Protein AF-A0A5B6VWH7-F1 (afdb_monomer)

Secondary structure (DSSP, 8-state):
-PPPTT------TTSTHHHHTTSS------EEEEEE-PPSP-GGG--EEEEEEETTTTEEEEEEESS--HHHHHTT-

pLDDT: mean 76.88, std 17.47, range [44.75, 96.38]

InterPro domains:
  IPR036397 Ribonuclease H superfamily [G3DSA:3.30.420.10] (23-76)

Organism: NCBI:txid47621

Radius of gyration: 25.89 Å; Cα contacts (8 Å, |Δi|>4): 82; chains: 1; bounding box: 60×23×64 Å

Mean predicted aligned error: 14.71 Å

Nearest PDB structures (foldseek):
  7ku7-assembly1_F  TM=7.787E-01  e=1.838E-01  Rous sarcoma virus (strain Schmidt-Ruppin A)
  7jn3-assembly1_E  TM=7.902E-01  e=3.077E-01  Rous sarcoma virus (strain Schmidt-Ruppin A)
  4fw2-assembly1_B  TM=7.817E-01  e=3.734E-01  Rous sarcoma virus - Prague C
  1asu-assembly1_A-2  TM=7.999E-01  e=1.047E+00  Avian sarcoma virus

Sequence (77 aa):
MWRPPGEKIVGTEDSQVGVLLANRTEISSQRGIHILGPFPIATAQKKFIVVAMDYFTKWIEAEALATITERQIESFV

Foldseek 3Di:
DDDDPDDDDPDDPPDCPVVVVVVPDPPPFPKDKDKDDQDPQDPPQFRMKIWIAGPVVRDIDIDTDNDDDPVVVVVVD

Solvent-accessible surface area (backbone atoms only — not comparable to full-atom values): 5078 Å² total; per-residue (Å²): 138,88,79,78,94,80,78,80,83,85,85,67,100,78,56,63,64,65,55,62,63,61,65,57,72,86,71,72,80,53,64,48,79,46,79,46,72,84,49,81,74,43,81,88,55,22,24,32,37,41,34,43,36,34,68,80,80,67,45,74,49,76,49,75,31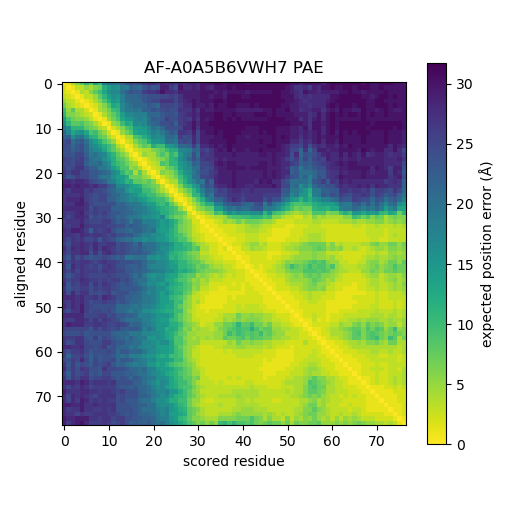,60,68,93,45,70,70,62,54,60,73,71,108

Structure (mmCIF, N/CA/C/O backbone):
data_AF-A0A5B6VWH7-F1
#
_entry.id   AF-A0A5B6VWH7-F1
#
loop_
_atom_site.group_PDB
_atom_site.id
_atom_site.type_symbol
_atom_site.label_atom_id
_atom_site.label_alt_id
_atom_site.label_comp_id
_atom_site.label_asym_id
_atom_site.label_entity_id
_atom_site.label_seq_id
_atom_site.pdbx_PDB_ins_code
_atom_site.Cartn_x
_atom_site.Cartn_y
_atom_site.Cartn_z
_atom_site.occupancy
_atom_site.B_iso_or_equiv
_atom_site.auth_seq_id
_atom_site.auth_comp_id
_atom_site.auth_asym_id
_atom_site.auth_atom_id
_atom_site.pdbx_PDB_model_num
ATOM 1 N N . MET A 1 1 ? 46.414 2.778 -47.144 1.00 44.75 1 MET A N 1
ATOM 2 C CA . MET A 1 1 ? 45.838 2.433 -48.462 1.00 44.75 1 MET A CA 1
ATOM 3 C C . MET A 1 1 ? 44.324 2.544 -48.329 1.00 44.75 1 MET A C 1
ATOM 5 O O . MET A 1 1 ? 43.760 1.804 -47.537 1.00 44.75 1 MET A O 1
ATOM 9 N N . TRP A 1 2 ? 43.693 3.543 -48.949 1.00 46.88 2 TRP A N 1
ATOM 10 C CA . TRP A 1 2 ? 42.262 3.845 -48.770 1.00 46.88 2 TRP A CA 1
ATOM 11 C C . TRP A 1 2 ? 41.426 3.102 -49.825 1.00 46.88 2 TRP A C 1
ATOM 13 O O . TRP A 1 2 ? 41.785 3.142 -51.001 1.00 46.88 2 TRP A O 1
ATOM 23 N N . ARG A 1 3 ? 40.351 2.410 -49.414 1.00 61.53 3 ARG A N 1
ATOM 24 C CA . ARG A 1 3 ? 39.369 1.796 -50.328 1.00 61.53 3 ARG A CA 1
ATOM 25 C C . ARG A 1 3 ? 38.146 2.715 -50.488 1.00 61.53 3 ARG A C 1
ATOM 27 O O . ARG A 1 3 ? 37.702 3.269 -49.481 1.00 61.53 3 ARG A O 1
ATOM 34 N N . PRO A 1 4 ? 37.594 2.867 -51.706 1.00 55.59 4 PRO A N 1
ATOM 35 C CA . PRO A 1 4 ? 36.439 3.722 -51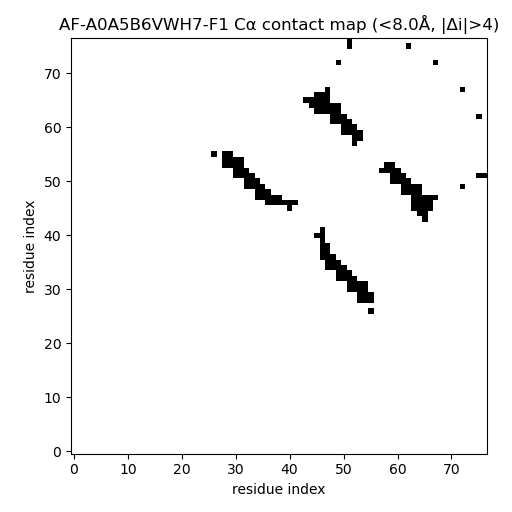.949 1.00 55.59 4 PRO A CA 1
ATOM 36 C C . PRO A 1 4 ? 35.123 3.126 -51.404 1.00 55.59 4 PRO A C 1
ATOM 38 O O . PRO A 1 4 ? 34.999 1.904 -51.285 1.00 55.59 4 PRO A O 1
ATOM 41 N N . PRO A 1 5 ? 34.115 3.962 -51.086 1.00 48.44 5 PRO A N 1
ATOM 42 C CA . PRO A 1 5 ? 32.841 3.512 -50.524 1.00 48.44 5 PRO A CA 1
ATOM 43 C C . PRO A 1 5 ? 31.988 2.777 -51.571 1.00 48.44 5 PRO A C 1
ATOM 45 O O . PRO A 1 5 ? 31.658 3.349 -52.607 1.00 48.44 5 PRO A O 1
ATOM 48 N N . GLY A 1 6 ? 31.605 1.526 -51.292 1.00 61.22 6 GLY A N 1
ATOM 49 C CA . GLY A 1 6 ? 30.646 0.757 -52.106 1.00 61.22 6 GLY A CA 1
ATOM 50 C C . GLY A 1 6 ? 30.933 -0.742 -52.241 1.00 61.22 6 GLY A C 1
ATOM 51 O O . GLY A 1 6 ? 30.066 -1.492 -52.683 1.00 61.22 6 GLY A O 1
ATOM 52 N N . GLU A 1 7 ? 32.114 -1.211 -51.840 1.00 57.84 7 GLU A N 1
ATOM 53 C CA . GLU A 1 7 ? 32.474 -2.627 -51.935 1.00 57.84 7 GLU A CA 1
ATOM 54 C C . GLU A 1 7 ? 31.854 -3.422 -50.770 1.00 57.84 7 GLU A C 1
ATOM 56 O O . GLU A 1 7 ? 32.276 -3.301 -49.618 1.00 57.84 7 GLU A O 1
ATOM 61 N N . LYS A 1 8 ? 30.819 -4.227 -51.047 1.00 60.19 8 LYS A N 1
ATOM 62 C CA . LYS A 1 8 ? 30.298 -5.189 -50.068 1.00 60.19 8 LYS A CA 1
ATOM 63 C C . LYS A 1 8 ? 31.209 -6.410 -50.034 1.00 60.19 8 LYS A C 1
ATOM 65 O O . LYS A 1 8 ? 31.205 -7.221 -50.956 1.00 60.19 8 LYS A O 1
ATOM 70 N N . ILE A 1 9 ? 31.949 -6.550 -48.941 1.00 55.34 9 ILE A N 1
ATOM 71 C CA . ILE A 1 9 ? 32.623 -7.795 -48.579 1.00 55.34 9 ILE A CA 1
ATOM 72 C C . ILE A 1 9 ? 31.556 -8.825 -48.197 1.00 55.34 9 ILE A C 1
ATOM 74 O O . ILE A 1 9 ? 30.920 -8.737 -47.150 1.00 55.34 9 ILE A O 1
ATOM 78 N N . VAL A 1 10 ? 31.326 -9.775 -49.101 1.00 64.25 10 VAL A N 1
ATOM 79 C CA . VAL A 1 10 ? 30.621 -11.023 -48.809 1.00 64.25 10 VAL A CA 1
ATOM 80 C C . VAL A 1 10 ? 31.503 -11.846 -47.873 1.00 64.25 10 VAL A C 1
ATOM 82 O O . VAL A 1 10 ? 32.651 -12.133 -48.204 1.00 64.25 10 VAL A O 1
ATOM 85 N N . GLY A 1 11 ? 30.951 -12.226 -46.720 1.00 54.44 11 GLY A N 1
ATOM 86 C CA . GLY A 1 11 ? 31.536 -13.235 -45.838 1.00 54.44 11 GLY A CA 1
ATOM 87 C C . GLY A 1 11 ? 31.764 -12.765 -44.407 1.00 54.44 11 GLY A C 1
ATOM 88 O O . GLY A 1 11 ? 32.869 -12.369 -44.055 1.00 54.44 11 GLY A O 1
ATOM 89 N N . THR A 1 12 ? 30.725 -12.846 -43.576 1.00 46.28 12 THR A N 1
ATOM 90 C CA . THR A 1 12 ? 30.749 -13.499 -42.250 1.00 46.28 12 THR A CA 1
ATOM 91 C C . THR A 1 12 ? 29.344 -13.413 -41.662 1.00 46.28 12 THR A C 1
ATOM 93 O O . THR A 1 12 ? 28.901 -12.365 -41.189 1.00 46.28 12 THR A O 1
ATOM 96 N N . GLU A 1 13 ? 28.635 -14.538 -41.700 1.00 54.50 13 GLU A N 1
ATOM 97 C CA . GLU A 1 13 ? 27.321 -14.741 -41.077 1.00 54.50 13 GLU A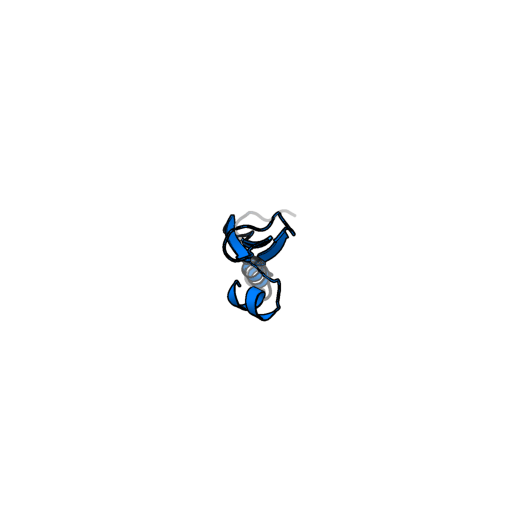 CA 1
ATOM 98 C C . GLU A 1 13 ? 27.381 -14.787 -39.533 1.00 54.50 13 GLU A C 1
ATOM 100 O O . GLU A 1 13 ? 26.456 -15.268 -38.900 1.00 54.50 13 GLU A O 1
ATOM 105 N N . ASP A 1 14 ? 28.419 -14.209 -38.920 1.00 54.94 14 ASP A N 1
ATOM 106 C CA . ASP A 1 14 ? 28.613 -14.100 -37.464 1.00 54.94 14 ASP A CA 1
ATOM 107 C C . ASP A 1 14 ? 28.842 -12.644 -37.026 1.00 54.94 14 ASP A C 1
ATOM 109 O O . ASP A 1 14 ? 29.501 -12.340 -36.029 1.00 54.94 14 ASP A O 1
ATOM 113 N N . SER A 1 15 ? 28.338 -11.686 -37.801 1.00 48.84 15 SER A N 1
ATOM 114 C CA . SER A 1 15 ? 28.419 -10.282 -37.421 1.00 48.84 15 SER A CA 1
ATOM 115 C C . SER A 1 15 ? 27.302 -9.947 -36.438 1.00 48.84 15 SER A C 1
ATOM 117 O O . SER A 1 15 ? 26.153 -10.361 -36.567 1.00 48.84 15 SER A O 1
ATOM 119 N N . GLN A 1 16 ? 27.665 -9.151 -35.440 1.00 55.34 16 GLN A N 1
ATOM 120 C CA . GLN A 1 16 ? 26.877 -8.724 -34.286 1.00 55.34 16 GLN A CA 1
ATOM 121 C C . GLN A 1 16 ? 25.509 -8.100 -34.612 1.00 55.34 16 GLN A C 1
ATOM 123 O O . GLN A 1 16 ? 24.802 -7.723 -33.696 1.00 55.34 16 GLN A O 1
ATOM 128 N N . VAL A 1 17 ? 25.081 -8.007 -35.871 1.00 54.41 17 VAL A N 1
ATOM 129 C CA . VAL A 1 17 ? 23.726 -7.612 -36.280 1.00 54.41 17 VAL A CA 1
ATOM 130 C C . VAL A 1 17 ? 22.625 -8.463 -35.630 1.00 54.41 17 VAL A C 1
ATOM 132 O O . VAL A 1 17 ? 21.580 -7.915 -35.286 1.00 54.41 17 VAL A O 1
ATOM 135 N N . GLY A 1 18 ? 22.874 -9.750 -35.348 1.00 47.78 18 GLY A N 1
ATOM 136 C CA . GLY A 1 18 ? 21.970 -10.581 -34.534 1.00 47.78 18 GLY A CA 1
ATOM 137 C C . GLY A 1 18 ? 21.922 -10.170 -33.054 1.00 47.78 18 GLY A C 1
ATOM 138 O O . GLY A 1 18 ? 20.858 -10.177 -32.443 1.00 47.78 18 GLY A O 1
ATOM 139 N N . VAL A 1 19 ? 23.053 -9.721 -32.501 1.00 56.09 19 VAL A N 1
ATOM 140 C CA . VAL A 1 19 ? 23.179 -9.215 -31.121 1.00 56.09 19 VAL A CA 1
ATOM 141 C C . VAL A 1 19 ? 22.644 -7.776 -30.998 1.00 56.09 19 VAL A C 1
ATOM 143 O O . VAL A 1 19 ? 22.009 -7.431 -30.008 1.00 56.09 19 VAL A O 1
ATOM 146 N N . LEU A 1 20 ? 22.801 -6.946 -32.033 1.00 59.88 20 LEU A N 1
ATOM 147 C CA . LEU A 1 20 ? 22.303 -5.568 -32.106 1.00 59.88 20 LEU A CA 1
ATOM 148 C C . LEU A 1 20 ? 20.772 -5.521 -32.221 1.00 59.88 20 LEU A C 1
ATOM 150 O O . LEU A 1 20 ? 20.151 -4.624 -31.659 1.00 59.88 20 LEU A O 1
ATOM 154 N N . LEU A 1 21 ? 20.152 -6.506 -32.888 1.00 59.47 21 LEU A N 1
ATOM 155 C CA . LEU A 1 21 ? 18.695 -6.702 -32.870 1.00 59.47 21 LEU A CA 1
ATOM 156 C C . LEU A 1 21 ? 18.191 -7.386 -31.590 1.00 59.47 21 LEU A C 1
ATOM 158 O O . LEU A 1 21 ? 16.989 -7.320 -31.323 1.00 59.47 21 LEU A O 1
ATOM 162 N N . ALA A 1 22 ? 19.073 -8.050 -30.835 1.00 54.09 22 ALA A N 1
ATOM 163 C CA . ALA A 1 22 ? 18.775 -8.678 -29.547 1.00 54.09 22 ALA A CA 1
ATOM 164 C C . ALA A 1 22 ? 18.933 -7.717 -28.358 1.00 54.09 22 ALA A C 1
ATOM 166 O O . ALA A 1 22 ? 18.320 -7.949 -27.325 1.00 54.09 22 ALA A O 1
ATOM 167 N N . ASN A 1 23 ? 19.601 -6.569 -28.532 1.00 53.25 23 ASN A N 1
ATOM 168 C CA . ASN A 1 23 ? 19.439 -5.409 -27.647 1.00 53.25 23 ASN A CA 1
ATOM 169 C C . ASN A 1 23 ? 18.144 -4.629 -27.961 1.00 53.25 23 ASN A C 1
ATOM 171 O O . ASN A 1 23 ? 18.059 -3.408 -27.806 1.00 53.25 23 ASN A O 1
ATOM 175 N N . ARG A 1 24 ? 17.125 -5.336 -28.468 1.00 55.34 24 ARG A N 1
ATOM 176 C CA . ARG A 1 24 ? 15.756 -4.844 -28.546 1.00 55.34 24 ARG A CA 1
ATOM 177 C C . ARG A 1 24 ? 15.315 -4.627 -27.112 1.00 55.34 24 ARG A C 1
ATOM 179 O O . ARG A 1 24 ? 14.897 -5.577 -26.467 1.00 55.34 24 ARG A O 1
ATOM 186 N N . THR A 1 25 ? 15.424 -3.383 -26.649 1.00 56.41 25 THR A N 1
ATOM 187 C CA . THR A 1 25 ? 14.645 -2.844 -25.532 1.00 56.41 25 THR A CA 1
ATOM 188 C C . THR A 1 25 ? 14.455 -3.867 -24.412 1.00 56.41 25 THR A C 1
ATOM 190 O O . THR A 1 25 ? 13.388 -4.472 -24.301 1.00 56.41 25 THR A O 1
ATOM 193 N N . GLU A 1 26 ? 15.471 -4.048 -23.564 1.00 60.06 26 GLU A N 1
ATOM 194 C CA . GLU A 1 26 ? 15.229 -4.510 -22.198 1.00 60.06 26 GLU A CA 1
ATOM 195 C C . GLU A 1 26 ? 14.348 -3.461 -21.510 1.00 60.06 26 GLU A C 1
ATOM 197 O O . GLU A 1 26 ? 14.808 -2.589 -20.773 1.00 60.06 26 GLU A O 1
ATOM 202 N N . ILE A 1 27 ? 13.047 -3.497 -21.785 1.00 59.56 27 ILE A N 1
ATOM 203 C CA . ILE A 1 27 ? 12.068 -2.785 -20.984 1.00 59.56 27 ILE A CA 1
ATOM 204 C C . ILE A 1 27 ? 11.892 -3.641 -19.740 1.00 59.56 27 ILE A C 1
ATOM 206 O O . ILE A 1 27 ? 10.946 -4.418 -19.615 1.00 59.56 27 ILE A O 1
ATOM 210 N N . SER A 1 28 ? 12.871 -3.561 -18.840 1.00 62.84 28 SER A N 1
ATOM 211 C CA . SER A 1 28 ? 12.700 -4.083 -17.495 1.00 62.84 28 SER A CA 1
ATOM 212 C C . SER A 1 28 ? 11.456 -3.404 -16.919 1.00 62.84 28 SER A C 1
ATOM 214 O O . SER A 1 28 ? 11.394 -2.181 -16.784 1.00 62.84 28 SER A O 1
ATOM 216 N N . SER A 1 29 ? 10.408 -4.190 -16.670 1.00 63.47 29 SER A N 1
ATOM 217 C CA . SER A 1 29 ? 9.198 -3.701 -16.013 1.00 63.47 29 SER A CA 1
ATOM 218 C C . SER A 1 29 ? 9.540 -3.463 -14.550 1.00 63.47 29 SER A C 1
ATOM 220 O O . SER A 1 29 ? 9.330 -4.318 -13.695 1.00 63.47 29 SER A O 1
ATOM 222 N N . GLN A 1 30 ? 10.140 -2.309 -14.266 1.00 72.88 30 GLN A N 1
ATOM 223 C CA . GLN A 1 30 ? 10.265 -1.817 -12.907 1.00 72.88 30 GLN A CA 1
ATOM 224 C C . GLN A 1 30 ? 8.845 -1.491 -12.444 1.00 72.88 30 GLN A C 1
ATOM 226 O O . GLN A 1 30 ? 8.238 -0.506 -12.867 1.00 72.88 30 GLN A O 1
ATOM 231 N N . ARG A 1 31 ? 8.290 -2.372 -11.617 1.00 79.31 31 ARG A N 1
ATOM 232 C CA . ARG A 1 31 ? 7.057 -2.145 -10.868 1.00 79.31 31 ARG A CA 1
ATOM 233 C C . ARG A 1 31 ? 7.408 -2.085 -9.392 1.00 79.31 31 ARG A C 1
ATOM 235 O O . ARG A 1 31 ? 8.231 -2.868 -8.923 1.00 79.31 31 ARG A O 1
ATOM 242 N N . GLY A 1 32 ? 6.832 -1.126 -8.680 1.00 88.25 32 GLY A N 1
ATOM 243 C CA . GLY A 1 32 ? 7.051 -0.940 -7.248 1.00 88.25 32 GLY A CA 1
ATOM 244 C C . GLY A 1 32 ? 5.730 -0.914 -6.497 1.00 88.25 32 GLY A C 1
ATOM 245 O O . GLY A 1 32 ? 4.770 -0.315 -6.974 1.00 88.25 32 GLY A O 1
ATOM 246 N N . ILE A 1 33 ? 5.700 -1.536 -5.319 1.00 91.81 33 ILE A N 1
ATOM 247 C CA . ILE A 1 33 ? 4.592 -1.423 -4.368 1.00 91.81 33 ILE A CA 1
ATOM 248 C C . ILE A 1 33 ? 5.094 -0.622 -3.175 1.00 91.81 33 ILE A C 1
ATOM 250 O O . ILE A 1 33 ? 6.159 -0.912 -2.627 1.00 91.81 33 ILE A O 1
ATOM 254 N N . HIS A 1 34 ? 4.333 0.383 -2.767 1.00 92.06 34 HIS A N 1
ATOM 255 C CA . HIS A 1 34 ? 4.637 1.208 -1.611 1.00 92.06 34 HIS A CA 1
ATOM 256 C C . HIS A 1 34 ? 3.474 1.194 -0.623 1.00 92.06 34 HIS A C 1
ATOM 258 O O . HIS A 1 34 ? 2.316 1.231 -1.026 1.00 92.06 34 HIS A O 1
ATOM 264 N N . ILE A 1 35 ? 3.779 1.146 0.673 1.00 94.12 35 ILE A N 1
ATOM 265 C CA . ILE A 1 35 ? 2.776 1.134 1.738 1.00 94.12 35 ILE A CA 1
ATOM 266 C C . ILE A 1 35 ? 2.984 2.360 2.618 1.00 94.12 35 ILE A C 1
ATOM 268 O O . ILE A 1 35 ? 4.080 2.597 3.122 1.00 94.12 35 ILE A O 1
ATOM 272 N N . LEU A 1 36 ? 1.912 3.120 2.815 1.00 94.62 36 LEU A N 1
ATOM 273 C CA . LEU A 1 36 ? 1.879 4.338 3.611 1.00 94.62 36 LEU A CA 1
ATOM 274 C C . LEU A 1 36 ? 0.971 4.152 4.830 1.00 94.62 36 LEU A C 1
ATOM 276 O O . LEU A 1 36 ? -0.108 3.563 4.731 1.00 94.62 36 LEU A O 1
ATOM 280 N N . GLY A 1 37 ? 1.368 4.726 5.963 1.00 89.81 37 GLY A N 1
ATOM 281 C CA . GLY A 1 37 ? 0.589 4.709 7.205 1.00 89.81 37 GLY A CA 1
ATOM 282 C C . GLY A 1 37 ? 1.152 3.760 8.268 1.00 89.81 37 GLY A C 1
ATOM 283 O O . GLY A 1 37 ? 2.078 2.994 7.996 1.00 89.81 37 GLY A O 1
ATOM 284 N N . PRO A 1 38 ? 0.625 3.825 9.504 1.00 88.62 38 PRO A N 1
ATOM 285 C CA . PRO A 1 38 ? -0.793 4.040 9.799 1.00 88.62 38 PRO A CA 1
ATOM 286 C C . PRO A 1 38 ? -1.221 5.512 9.923 1.00 88.62 38 PRO A C 1
ATOM 288 O O . PRO A 1 38 ? -0.582 6.312 10.598 1.00 88.62 38 PRO A O 1
ATOM 291 N N . PHE A 1 39 ? -2.351 5.843 9.307 1.00 94.62 39 PHE A N 1
ATOM 292 C CA . P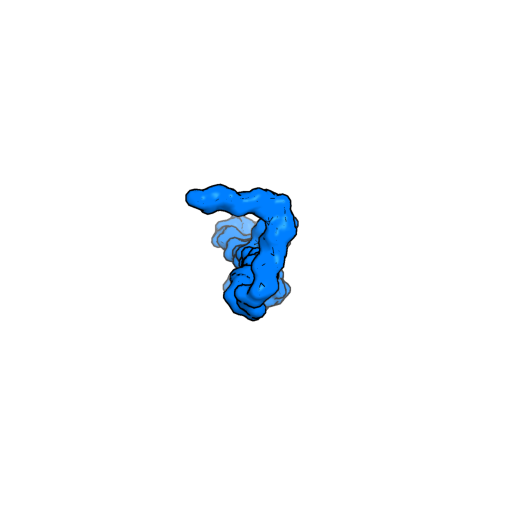HE A 1 39 ? -3.046 7.128 9.402 1.00 94.62 39 PHE A CA 1
ATOM 293 C C . PHE A 1 39 ? -4.135 7.095 10.491 1.00 94.62 39 PHE A C 1
ATOM 295 O O . PHE A 1 39 ? -4.504 6.009 10.956 1.00 94.62 39 PHE A O 1
ATOM 302 N N . PRO A 1 40 ? -4.690 8.254 10.905 1.00 96.38 40 PRO A N 1
ATOM 303 C CA . PRO A 1 40 ? -5.930 8.280 11.672 1.00 96.38 40 PRO A CA 1
ATOM 304 C C . PRO A 1 40 ? -6.999 7.413 11.002 1.00 96.38 40 PRO A C 1
ATOM 306 O O . PRO A 1 40 ? -7.129 7.405 9.778 1.00 96.38 40 PRO A O 1
ATOM 309 N N . ILE A 1 41 ? -7.737 6.659 11.814 1.00 93.94 41 ILE A N 1
ATOM 310 C CA . ILE A 1 41 ? -8.690 5.667 11.322 1.00 93.94 41 ILE A CA 1
ATOM 311 C C . ILE A 1 41 ? -9.792 6.355 10.512 1.00 93.94 41 ILE A C 1
ATOM 313 O O . ILE A 1 41 ? -10.518 7.204 11.029 1.00 93.94 41 ILE A O 1
ATOM 317 N N . ALA A 1 42 ? -9.928 5.943 9.254 1.00 90.88 42 ALA A N 1
ATOM 318 C CA . ALA A 1 42 ? -11.020 6.330 8.379 1.00 90.88 42 ALA A CA 1
ATOM 319 C C . ALA A 1 42 ? -12.169 5.309 8.443 1.00 90.88 42 ALA A C 1
ATOM 321 O O . ALA A 1 42 ? -12.157 4.336 9.209 1.00 90.88 42 ALA A O 1
ATOM 322 N N . THR A 1 43 ? -13.184 5.520 7.606 1.00 93.06 43 THR A N 1
ATOM 323 C CA . THR A 1 43 ? -14.317 4.605 7.447 1.00 93.06 43 THR A CA 1
ATOM 324 C C . THR A 1 43 ? -13.850 3.162 7.238 1.00 93.06 43 THR A C 1
ATOM 326 O O . THR A 1 43 ? -12.873 2.901 6.536 1.00 93.06 43 THR A O 1
ATOM 329 N N . ALA A 1 44 ? -14.567 2.214 7.850 1.00 92.50 44 ALA A N 1
ATOM 330 C CA . ALA A 1 44 ? -14.262 0.782 7.792 1.00 92.50 44 ALA A CA 1
ATOM 331 C C . ALA A 1 44 ? -12.864 0.407 8.325 1.00 92.50 44 ALA A C 1
ATOM 333 O O . ALA A 1 44 ? -12.264 -0.558 7.864 1.00 92.50 44 ALA A O 1
ATOM 334 N N . GLN A 1 45 ? -12.351 1.159 9.308 1.00 95.00 45 GLN A N 1
ATOM 335 C CA . GLN A 1 45 ? -11.061 0.900 9.962 1.00 95.00 45 GLN A CA 1
ATOM 336 C C . GLN A 1 45 ? -9.841 1.060 9.039 1.00 95.00 45 GLN A C 1
ATOM 338 O O . GLN A 1 45 ? -8.729 0.672 9.403 1.00 95.00 45 GLN A O 1
ATOM 343 N N . LYS A 1 46 ? -10.030 1.644 7.847 1.00 94.12 46 LYS A N 1
ATOM 344 C CA . LYS A 1 46 ? -8.960 1.862 6.873 1.00 94.12 46 LYS A CA 1
ATOM 345 C C . LYS A 1 46 ? -7.966 2.884 7.412 1.00 94.12 46 LYS A C 1
ATOM 347 O O . LYS A 1 46 ? -8.347 3.986 7.796 1.00 94.12 46 LYS A O 1
ATOM 352 N N . LYS A 1 47 ? -6.693 2.497 7.458 1.00 96.12 47 LYS A N 1
ATOM 353 C CA . LYS A 1 47 ? -5.603 3.314 8.015 1.00 96.12 47 LYS A CA 1
ATOM 354 C C . LYS A 1 47 ? -4.288 3.180 7.255 1.00 96.12 47 LYS A C 1
ATOM 356 O O . LYS A 1 47 ? -3.323 3.847 7.607 1.00 96.12 47 LYS A O 1
ATOM 361 N N . PHE A 1 48 ? -4.237 2.337 6.232 1.00 94.94 48 PHE A N 1
ATOM 362 C CA . PHE A 1 48 ? -3.084 2.182 5.355 1.00 94.94 48 PHE A CA 1
ATOM 363 C C . PHE A 1 48 ? -3.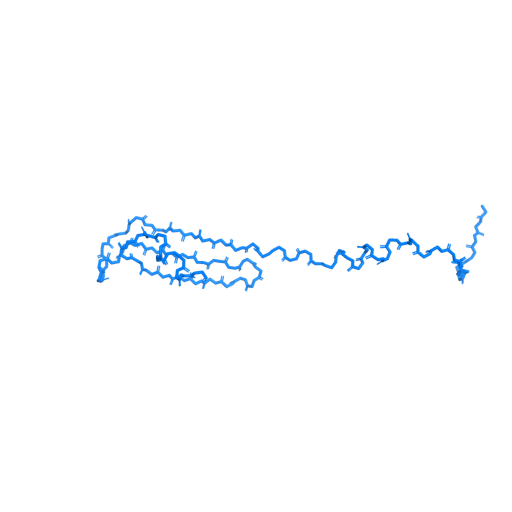479 2.510 3.926 1.00 94.94 48 PHE A C 1
ATOM 365 O O . PHE A 1 48 ? -4.643 2.357 3.563 1.00 94.94 48 PHE A O 1
ATOM 372 N N . ILE A 1 49 ? -2.509 2.929 3.122 1.00 94.94 49 ILE A N 1
ATOM 373 C CA . ILE A 1 49 ? -2.660 3.084 1.676 1.00 94.94 49 ILE A CA 1
ATOM 374 C C . ILE A 1 49 ? -1.571 2.242 1.017 1.00 94.94 49 ILE A C 1
ATOM 376 O O . ILE A 1 49 ? -0.400 2.392 1.359 1.00 94.94 49 ILE A O 1
ATOM 380 N N . VAL A 1 50 ? -1.952 1.365 0.097 1.00 94.56 50 VAL A N 1
ATOM 381 C CA . VAL A 1 50 ? -1.033 0.619 -0.768 1.00 94.56 50 VAL A CA 1
ATOM 382 C C . VAL A 1 50 ? -1.046 1.281 -2.133 1.00 94.56 50 VAL A C 1
ATOM 384 O O . VAL A 1 50 ? -2.110 1.651 -2.615 1.00 94.56 50 VAL A O 1
ATOM 387 N N . VAL A 1 51 ? 0.126 1.467 -2.728 1.00 92.75 51 VAL A N 1
ATOM 388 C CA . VAL A 1 51 ? 0.307 2.142 -4.011 1.00 92.75 51 VAL A CA 1
ATOM 389 C C . VAL A 1 51 ? 1.121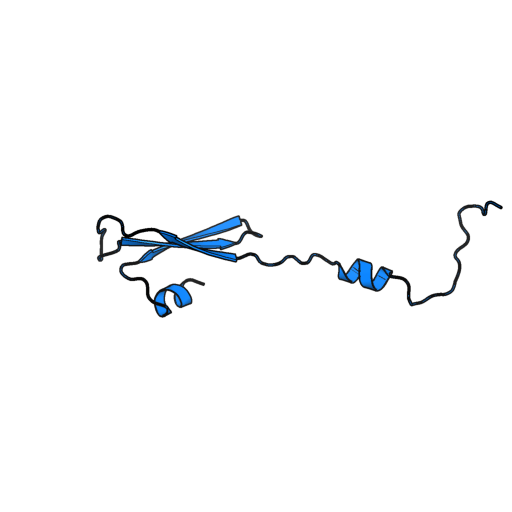 1.246 -4.936 1.00 92.75 51 VAL A C 1
ATOM 391 O O . VAL A 1 51 ? 2.246 0.893 -4.589 1.00 92.75 51 VAL A O 1
ATOM 394 N N . ALA A 1 52 ? 0.582 0.901 -6.103 1.00 91.50 52 ALA A N 1
ATOM 395 C CA . ALA A 1 52 ? 1.300 0.222 -7.177 1.00 91.50 52 ALA A CA 1
ATOM 396 C C . ALA A 1 52 ? 1.717 1.258 -8.214 1.00 91.50 52 ALA A C 1
ATOM 398 O O . ALA A 1 52 ? 0.906 2.063 -8.668 1.00 91.50 52 ALA A O 1
ATOM 399 N N . MET A 1 53 ? 2.993 1.237 -8.582 1.00 90.44 53 MET A N 1
ATOM 400 C CA . MET A 1 53 ? 3.558 2.120 -9.591 1.00 90.44 53 MET A CA 1
ATOM 401 C C . MET A 1 53 ? 4.175 1.292 -10.705 1.00 90.44 53 MET A C 1
ATOM 403 O O . MET A 1 53 ? 5.080 0.489 -10.470 1.00 90.44 53 MET A O 1
ATOM 407 N N . ASP A 1 54 ? 3.721 1.537 -11.926 1.00 87.50 54 ASP A N 1
ATOM 408 C CA . ASP A 1 54 ? 4.352 1.034 -13.134 1.00 87.50 54 ASP A CA 1
ATOM 409 C C . ASP A 1 54 ? 5.245 2.135 -13.707 1.00 87.50 54 ASP A C 1
ATOM 411 O O . ASP A 1 54 ? 4.764 3.148 -14.219 1.00 87.50 54 ASP A O 1
ATOM 415 N N . TYR A 1 55 ? 6.566 1.977 -13.593 1.00 77.06 55 TYR A N 1
ATOM 416 C CA . TYR A 1 55 ? 7.500 3.005 -14.051 1.00 77.06 55 TYR A CA 1
ATOM 417 C C . TYR A 1 55 ? 7.567 3.114 -15.572 1.00 77.06 55 TYR A C 1
ATOM 419 O O . TYR A 1 55 ? 8.002 4.161 -16.063 1.00 77.06 55 TYR A O 1
ATOM 427 N N . PHE A 1 56 ? 7.159 2.077 -16.306 1.00 77.00 56 PHE A N 1
ATOM 428 C CA . PHE A 1 56 ? 7.177 2.088 -17.760 1.00 77.00 56 PHE A CA 1
ATOM 429 C C . PHE A 1 56 ? 5.975 2.850 -18.306 1.00 77.00 56 PHE A C 1
ATOM 431 O O . PHE A 1 56 ? 6.130 3.778 -19.098 1.00 77.00 56 PHE A O 1
ATOM 438 N N . THR A 1 57 ? 4.782 2.518 -17.823 1.00 84.81 57 THR A N 1
ATOM 439 C CA . THR A 1 57 ? 3.551 3.180 -18.265 1.00 84.81 57 THR 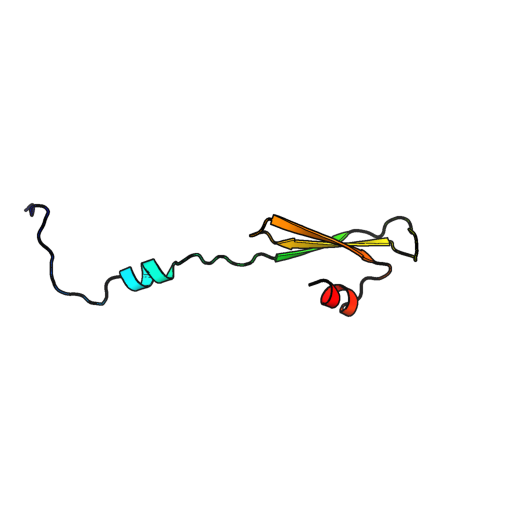A CA 1
ATOM 440 C C . THR A 1 57 ? 3.227 4.442 -17.468 1.00 84.81 57 THR A C 1
ATOM 442 O O . THR A 1 57 ? 2.287 5.152 -17.811 1.00 84.81 57 THR A O 1
ATOM 445 N N . LYS A 1 58 ? 3.981 4.714 -16.393 1.00 83.94 58 LYS A N 1
ATOM 446 C CA . LYS A 1 58 ? 3.717 5.776 -15.406 1.00 83.94 58 LYS A CA 1
ATOM 447 C C . LYS A 1 58 ? 2.321 5.676 -14.775 1.00 83.94 58 LYS A C 1
ATOM 449 O O . LYS A 1 58 ? 1.789 6.682 -14.311 1.00 83.94 58 LYS A O 1
ATOM 454 N N . TRP A 1 59 ? 1.742 4.472 -14.742 1.00 90.94 59 TRP A N 1
ATOM 455 C CA . TRP A 1 59 ? 0.452 4.230 -14.092 1.00 90.94 59 TRP A CA 1
ATOM 456 C C . TRP A 1 59 ? 0.636 4.099 -12.582 1.00 90.94 59 TRP A C 1
ATOM 458 O O . TRP A 1 59 ? 1.614 3.511 -12.118 1.00 90.94 59 TRP A O 1
ATOM 468 N N . ILE A 1 60 ? -0.310 4.667 -11.835 1.00 90.69 60 ILE A N 1
ATOM 469 C CA . ILE A 1 60 ? -0.364 4.612 -10.376 1.00 90.69 60 ILE A CA 1
ATOM 470 C C . ILE A 1 60 ? -1.754 4.125 -9.983 1.00 90.69 60 ILE A C 1
ATOM 472 O O . ILE A 1 60 ? -2.751 4.720 -10.390 1.00 90.69 60 ILE A O 1
ATOM 476 N N . GLU A 1 61 ? -1.808 3.078 -9.172 1.00 92.12 61 GLU A N 1
ATOM 477 C CA . GLU A 1 61 ? -3.026 2.596 -8.526 1.00 92.12 61 GLU A CA 1
ATOM 478 C C . GLU A 1 61 ? -2.849 2.682 -7.012 1.00 92.12 61 GLU A C 1
ATOM 480 O O . GLU A 1 61 ? -1.743 2.474 -6.513 1.00 92.12 61 GLU A O 1
ATOM 485 N N . ALA A 1 62 ? -3.901 3.045 -6.275 1.00 93.38 62 ALA A N 1
ATOM 486 C CA . ALA A 1 62 ? -3.834 3.184 -4.826 1.00 93.38 62 ALA A CA 1
ATOM 487 C C . ALA A 1 62 ? -5.105 2.669 -4.145 1.00 93.38 62 ALA A C 1
ATOM 489 O O . ALA A 1 62 ? -6.209 3.088 -4.490 1.00 93.38 62 ALA A O 1
ATOM 490 N N . GLU A 1 63 ? -4.944 1.825 -3.125 1.00 94.25 63 GLU A N 1
ATOM 491 C CA . GLU A 1 63 ? -6.046 1.285 -2.330 1.00 94.25 63 GLU A CA 1
ATOM 492 C C . GLU A 1 63 ? -5.847 1.548 -0.833 1.00 94.25 63 GLU A C 1
ATOM 494 O O . GLU A 1 63 ? -4.760 1.377 -0.281 1.00 94.25 63 GLU A O 1
ATOM 499 N N . ALA A 1 64 ? -6.924 1.941 -0.147 1.00 94.56 64 ALA A N 1
ATOM 500 C CA . ALA A 1 64 ? -6.934 2.082 1.304 1.00 94.56 64 ALA A CA 1
ATOM 501 C C . ALA A 1 64 ? -7.311 0.761 1.999 1.00 94.56 64 ALA A C 1
ATOM 503 O O . ALA A 1 64 ? -8.405 0.230 1.769 1.00 94.56 64 ALA A O 1
ATOM 504 N N . LEU A 1 65 ? -6.459 0.288 2.912 1.00 94.50 65 LEU A N 1
ATOM 505 C CA . LEU A 1 65 ? -6.613 -0.974 3.641 1.00 94.50 65 LEU A CA 1
ATOM 506 C C . LEU A 1 65 ? -6.784 -0.760 5.152 1.00 94.50 65 LEU A C 1
ATOM 508 O O . LEU A 1 65 ? -6.209 0.153 5.755 1.00 94.50 65 LEU A O 1
ATOM 512 N N . ALA A 1 66 ? -7.565 -1.639 5.782 1.00 94.00 66 ALA A N 1
ATOM 513 C CA . ALA A 1 66 ? -7.698 -1.701 7.242 1.00 94.00 66 ALA A CA 1
ATOM 514 C C . ALA A 1 66 ? -6.520 -2.434 7.901 1.00 94.00 66 ALA A C 1
ATOM 516 O O . ALA A 1 66 ? -6.071 -2.072 8.992 1.00 94.00 66 ALA A O 1
ATOM 517 N N . THR A 1 67 ? -5.980 -3.435 7.205 1.00 93.25 67 THR A N 1
ATOM 518 C CA . THR A 1 67 ? -4.878 -4.288 7.654 1.00 93.25 67 THR A CA 1
ATOM 519 C C . THR A 1 67 ? -3.943 -4.587 6.494 1.00 93.25 67 THR A C 1
ATOM 521 O O . THR A 1 67 ? -4.405 -4.795 5.378 1.00 93.25 67 THR A O 1
ATOM 524 N N . ILE A 1 68 ? -2.643 -4.682 6.761 1.00 91.25 68 ILE A N 1
ATOM 525 C CA . ILE A 1 68 ? -1.667 -5.157 5.777 1.00 91.25 68 ILE A CA 1
ATOM 526 C C . ILE A 1 68 ? -1.484 -6.655 6.002 1.00 91.25 68 ILE A C 1
ATOM 528 O O . ILE A 1 68 ? -0.995 -7.072 7.049 1.00 91.25 68 ILE A O 1
ATOM 532 N N . THR A 1 69 ? -1.907 -7.460 5.033 1.00 91.81 69 THR A N 1
ATOM 533 C CA . THR A 1 69 ? -1.672 -8.909 5.010 1.00 91.81 69 THR A CA 1
ATOM 534 C C . THR A 1 69 ? -1.183 -9.295 3.626 1.00 91.81 69 THR A C 1
ATOM 536 O O . THR A 1 69 ? -1.541 -8.625 2.660 1.00 91.81 69 THR A O 1
ATOM 539 N N . GLU A 1 70 ? -0.409 -10.374 3.525 1.00 89.75 70 GLU A N 1
ATOM 540 C CA . GLU A 1 70 ? 0.088 -10.893 2.244 1.00 89.75 70 GLU A CA 1
ATOM 541 C C . GLU A 1 70 ? -1.048 -11.052 1.229 1.00 89.75 70 GLU A C 1
ATOM 543 O O . GLU A 1 70 ? -0.993 -10.455 0.164 1.00 89.75 70 GLU A O 1
ATOM 548 N N . ARG A 1 71 ? -2.162 -11.675 1.632 1.00 90.31 71 ARG A N 1
ATOM 549 C CA . ARG A 1 71 ? -3.356 -11.836 0.789 1.00 90.31 71 ARG A CA 1
ATOM 550 C C . ARG A 1 71 ? -3.917 -10.517 0.240 1.00 90.31 71 ARG A C 1
ATOM 552 O O . ARG A 1 71 ? -4.378 -10.490 -0.893 1.00 90.31 71 ARG A O 1
ATOM 559 N N . GLN A 1 72 ? -3.934 -9.444 1.039 1.00 87.06 72 GLN A N 1
ATOM 560 C CA . GLN A 1 72 ? -4.432 -8.136 0.581 1.00 87.06 72 GLN A CA 1
ATOM 561 C C . GLN A 1 72 ? -3.471 -7.475 -0.415 1.00 87.06 72 GLN A C 1
ATOM 563 O O . GLN A 1 72 ? -3.915 -6.760 -1.305 1.00 87.06 72 GLN A O 1
ATOM 568 N N . ILE A 1 73 ? -2.165 -7.704 -0.256 1.00 86.12 73 ILE A N 1
ATOM 569 C CA . ILE A 1 73 ? -1.153 -7.199 -1.185 1.00 86.12 73 ILE A CA 1
ATOM 570 C C . ILE A 1 73 ? -1.166 -8.018 -2.478 1.00 86.12 73 ILE A C 1
ATOM 572 O O . ILE A 1 73 ? -1.136 -7.437 -3.551 1.00 86.12 73 ILE A O 1
ATOM 576 N N . GLU A 1 74 ? -1.287 -9.343 -2.399 1.00 88.06 74 GLU A N 1
ATOM 577 C CA . GLU A 1 74 ? -1.416 -10.218 -3.570 1.00 88.06 74 GLU A CA 1
ATOM 578 C C . GLU A 1 74 ? -2.651 -9.889 -4.410 1.00 88.06 74 GLU A C 1
ATOM 580 O O . GLU A 1 74 ? -2.573 -9.905 -5.631 1.00 88.06 74 GLU A O 1
ATOM 585 N N . SER A 1 75 ? -3.784 -9.555 -3.781 1.00 84.19 75 SER A N 1
ATOM 586 C CA . SER A 1 75 ? -4.999 -9.170 -4.511 1.00 84.19 75 SER A CA 1
ATOM 587 C C . SER A 1 75 ? -4.903 -7.823 -5.231 1.00 84.19 75 SER A C 1
ATOM 589 O O . SER A 1 75 ? -5.798 -7.495 -6.001 1.00 84.19 75 SER A O 1
ATOM 591 N N . PHE A 1 76 ?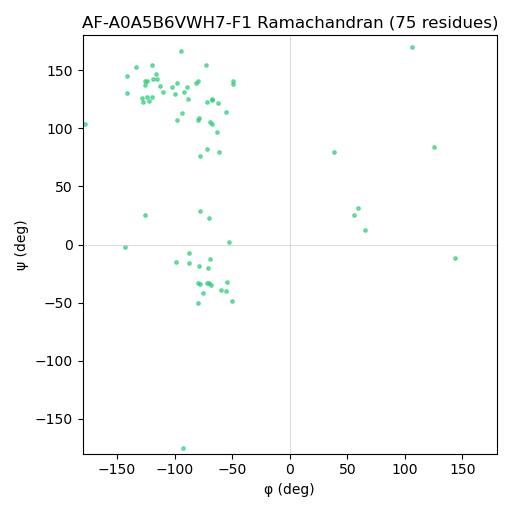 -3.870 -7.034 -4.936 1.00 80.00 76 PHE A N 1
ATOM 592 C CA . PHE A 1 76 ? -3.684 -5.681 -5.453 1.00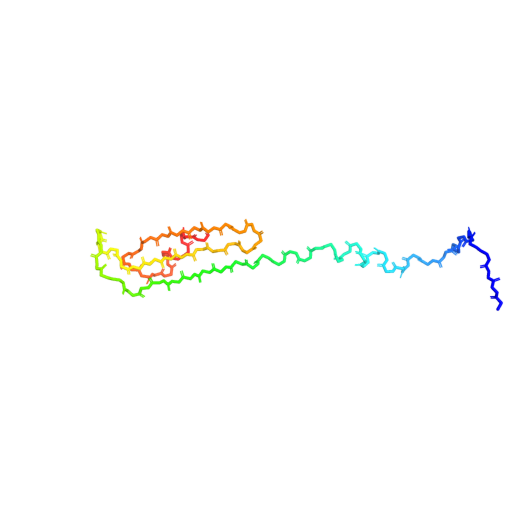 80.00 76 PHE A CA 1
ATOM 593 C C . PHE A 1 76 ? -2.721 -5.614 -6.657 1.00 80.00 76 PHE A C 1
ATOM 595 O O . PHE A 1 76 ? -2.683 -4.594 -7.339 1.00 80.00 76 PHE A O 1
ATOM 602 N N . VAL A 1 77 ? -1.930 -6.666 -6.915 1.00 72.88 77 VAL A N 1
ATOM 603 C CA . VAL A 1 77 ? -0.887 -6.715 -7.968 1.00 72.88 77 VAL A CA 1
ATOM 604 C C . VAL A 1 77 ? -1.391 -7.343 -9.262 1.00 72.88 77 VAL A C 1
ATOM 606 O O . VAL A 1 77 ? -2.174 -8.313 -9.182 1.00 72.88 77 VAL A O 1
#